Protein AF-A0A1F6KWS0-F1 (afdb_monomer_lite)

Structure (mmCIF, N/CA/C/O backbone):
data_AF-A0A1F6KWS0-F1
#
_entry.id   AF-A0A1F6KWS0-F1
#
loop_
_atom_site.group_PDB
_atom_site.id
_atom_site.type_symbol
_atom_site.label_atom_id
_atom_site.label_alt_id
_atom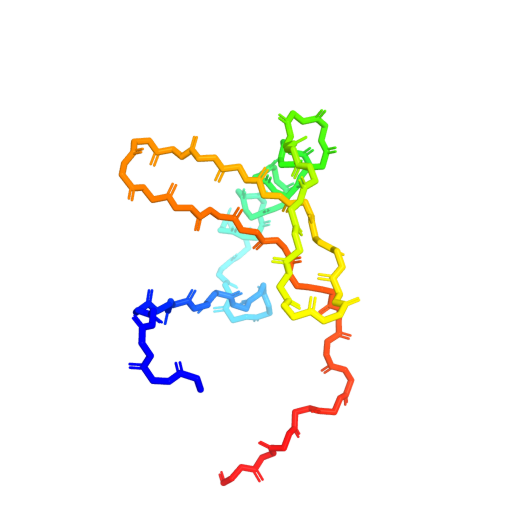_site.label_comp_id
_atom_site.label_asym_id
_atom_site.label_entity_id
_atom_site.label_seq_id
_atom_site.pdbx_PDB_ins_code
_atom_site.Cartn_x
_atom_site.Cartn_y
_atom_site.Cartn_z
_atom_site.occupancy
_atom_site.B_iso_or_equiv
_atom_site.auth_seq_id
_atom_site.auth_comp_id
_atom_site.auth_asym_id
_atom_site.auth_atom_id
_atom_site.pdbx_PDB_model_num
ATOM 1 N N . MET A 1 1 ? -5.184 -18.554 1.055 1.00 52.22 1 MET A N 1
ATOM 2 C CA . MET A 1 1 ? -6.487 -17.904 1.313 1.00 52.22 1 MET A CA 1
ATOM 3 C C . MET A 1 1 ? -7.161 -17.660 -0.037 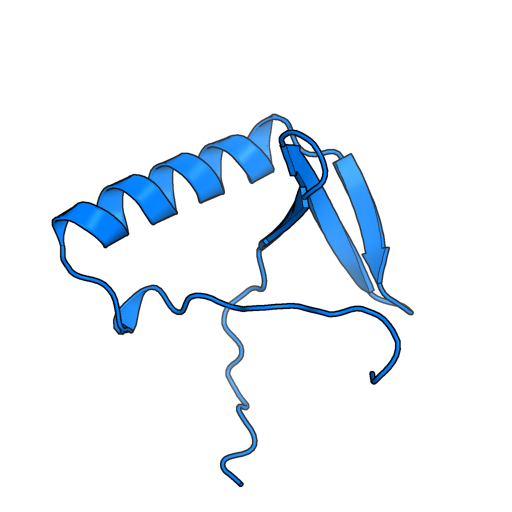1.00 52.22 1 MET A C 1
ATOM 5 O O . MET A 1 1 ? -6.866 -16.661 -0.676 1.00 52.22 1 MET A O 1
ATOM 9 N N . PRO A 1 2 ? -7.943 -18.628 -0.541 1.00 51.31 2 PRO A N 1
ATOM 10 C CA . PRO A 1 2 ? -8.309 -18.705 -1.963 1.00 51.31 2 PRO A CA 1
ATOM 11 C C . PRO A 1 2 ? -9.474 -17.793 -2.407 1.00 51.31 2 PRO A C 1
ATOM 13 O O . PRO A 1 2 ? -9.879 -17.869 -3.557 1.00 51.31 2 PRO A O 1
ATOM 16 N N . GLY A 1 3 ? -10.021 -16.942 -1.528 1.00 60.53 3 GLY A N 1
ATOM 17 C CA . GLY A 1 3 ? -11.240 -16.165 -1.815 1.00 60.53 3 GLY A CA 1
ATOM 18 C C . GLY A 1 3 ? -11.045 -14.696 -2.204 1.00 60.53 3 GLY A C 1
ATOM 19 O O . GLY A 1 3 ? -12.008 -14.053 -2.603 1.00 60.53 3 GLY A O 1
ATOM 20 N N . ILE A 1 4 ? -9.835 -14.145 -2.076 1.00 65.69 4 ILE A N 1
ATOM 21 C CA . ILE A 1 4 ? -9.555 -12.745 -2.426 1.00 65.69 4 ILE A CA 1
ATOM 22 C C . ILE A 1 4 ? -8.392 -12.753 -3.417 1.00 65.69 4 ILE A C 1
ATOM 24 O O . ILE A 1 4 ? -7.275 -13.087 -3.004 1.00 65.69 4 ILE A O 1
ATOM 28 N N . PRO A 1 5 ? -8.614 -12.437 -4.706 1.00 76.44 5 PRO A N 1
ATOM 29 C CA . PRO A 1 5 ? -7.516 -12.292 -5.647 1.00 76.44 5 PRO A CA 1
ATOM 30 C C . PRO A 1 5 ? -6.604 -11.172 -5.145 1.00 76.44 5 PRO A C 1
ATOM 32 O O . PRO A 1 5 ? -7.047 -10.057 -4.879 1.00 76.44 5 PRO A O 1
ATOM 35 N N . HIS A 1 6 ? -5.332 -11.496 -4.953 1.00 80.12 6 HIS A N 1
ATOM 36 C CA . HIS A 1 6 ? -4.327 -10.559 -4.479 1.00 80.12 6 HIS A CA 1
ATOM 37 C C . HIS A 1 6 ? -3.055 -10.741 -5.296 1.00 80.12 6 HIS A C 1
ATOM 39 O O . HIS A 1 6 ? -2.652 -11.861 -5.609 1.00 80.12 6 HIS A O 1
ATOM 45 N N . CYS A 1 7 ? -2.415 -9.624 -5.616 1.00 84.56 7 CYS A N 1
ATOM 46 C CA . CYS A 1 7 ? -1.085 -9.580 -6.202 1.00 84.56 7 CYS A CA 1
ATOM 47 C C . CYS A 1 7 ? -0.168 -8.860 -5.218 1.00 84.56 7 CYS A C 1
ATOM 49 O O . CYS A 1 7 ? -0.610 -7.971 -4.488 1.00 84.56 7 CYS A O 1
ATOM 51 N N . TYR A 1 8 ? 1.105 -9.239 -5.189 1.00 88.00 8 TYR A N 1
ATOM 52 C CA . TYR A 1 8 ? 2.106 -8.543 -4.393 1.00 88.00 8 TYR A CA 1
ATOM 53 C C . TYR A 1 8 ? 3.253 -8.087 -5.282 1.00 88.00 8 TYR A C 1
ATOM 55 O O . TYR A 1 8 ? 3.643 -8.768 -6.227 1.00 88.00 8 TYR A O 1
ATOM 63 N N . ILE A 1 9 ? 3.805 -6.931 -4.934 1.00 89.62 9 ILE A N 1
ATOM 64 C CA . ILE A 1 9 ? 5.026 -6.393 -5.519 1.00 89.62 9 ILE A CA 1
ATOM 65 C C . ILE A 1 9 ? 6.087 -6.423 -4.423 1.00 89.62 9 ILE A C 1
ATOM 67 O O . ILE A 1 9 ? 5.816 -6.080 -3.271 1.00 89.62 9 ILE A O 1
ATOM 71 N N . VAL A 1 10 ? 7.290 -6.875 -4.769 1.00 89.88 10 VAL A N 1
ATOM 72 C CA . VAL A 1 10 ? 8.430 -6.950 -3.851 1.00 89.88 10 VAL A CA 1
ATOM 73 C C . VAL A 1 10 ? 9.398 -5.851 -4.242 1.00 89.88 10 VAL A C 1
ATOM 75 O O . VAL A 1 10 ? 9.877 -5.856 -5.371 1.00 89.88 10 VAL A O 1
ATOM 78 N N . LYS A 1 11 ? 9.696 -4.934 -3.315 1.00 91.06 11 LYS A N 1
ATOM 79 C CA . LYS A 1 11 ? 10.563 -3.778 -3.584 1.00 91.06 11 LYS A CA 1
ATOM 80 C C . LYS A 1 11 ? 11.910 -4.178 -4.199 1.00 91.06 11 LYS A C 1
ATOM 82 O O . LYS A 1 11 ? 12.380 -3.520 -5.117 1.00 91.06 11 LYS A O 1
ATOM 87 N N . ASP A 1 12 ? 12.499 -5.274 -3.735 1.00 90.19 12 ASP A N 1
ATOM 88 C CA . ASP A 1 12 ? 13.816 -5.727 -4.199 1.00 90.19 12 ASP A CA 1
ATOM 89 C C . ASP A 1 12 ? 13.815 -6.219 -5.656 1.00 90.19 12 ASP A C 1
ATOM 91 O O . ASP A 1 12 ? 14.868 -6.257 -6.283 1.00 90.19 12 ASP A O 1
ATOM 95 N N . ASN A 1 13 ? 12.640 -6.532 -6.214 1.00 92.88 13 ASN A N 1
ATOM 96 C CA . ASN A 1 13 ? 12.481 -6.969 -7.604 1.00 92.88 13 ASN A CA 1
ATOM 97 C C . ASN A 1 13 ? 12.184 -5.806 -8.570 1.00 92.88 13 ASN A C 1
ATOM 99 O O . ASN A 1 13 ? 11.947 -6.047 -9.751 1.00 92.88 13 ASN A O 1
ATOM 103 N N . LEU A 1 14 ? 12.121 -4.568 -8.074 1.00 93.69 14 LEU A N 1
ATOM 104 C CA . LEU A 1 14 ? 11.786 -3.384 -8.861 1.00 93.69 14 LEU A CA 1
ATOM 105 C C . LEU A 1 14 ? 13.032 -2.695 -9.430 1.00 93.69 14 LEU A C 1
ATOM 107 O O . LEU A 1 14 ? 14.129 -2.821 -8.881 1.00 93.69 14 LEU A O 1
ATOM 111 N N . SER A 1 15 ? 12.844 -1.922 -10.503 1.00 95.94 15 SER A N 1
ATOM 112 C CA . SER A 1 15 ? 13.849 -0.957 -10.961 1.00 95.94 15 SER A CA 1
ATOM 113 C C . SER A 1 15 ? 14.045 0.156 -9.918 1.00 95.94 15 SER A C 1
ATOM 115 O O . SER A 1 15 ? 13.176 0.367 -9.074 1.00 95.94 15 SER A O 1
ATOM 117 N N . GLU A 1 16 ? 15.159 0.895 -9.955 1.00 93.44 16 GLU A N 1
ATOM 118 C CA . GLU A 1 16 ? 15.380 2.001 -9.003 1.00 93.44 16 GLU A CA 1
ATOM 119 C C . GLU A 1 16 ? 14.285 3.078 -9.085 1.00 93.44 16 GLU A C 1
ATOM 121 O O . GLU A 1 16 ? 13.783 3.513 -8.052 1.00 93.44 16 GLU A O 1
ATOM 126 N N . ALA A 1 17 ? 13.830 3.426 -10.294 1.00 92.81 17 ALA A N 1
ATOM 127 C CA . ALA A 1 17 ? 12.732 4.378 -10.482 1.00 92.81 17 ALA A CA 1
ATOM 128 C C . ALA A 1 17 ? 11.414 3.877 -9.857 1.00 92.81 17 ALA A C 1
ATOM 130 O O . ALA A 1 17 ? 10.698 4.627 -9.194 1.00 92.81 17 ALA A O 1
ATOM 131 N N . ASP A 1 18 ? 11.110 2.585 -10.000 1.00 95.12 18 ASP A N 1
ATOM 132 C CA . ASP A 1 18 ? 9.903 1.996 -9.409 1.00 95.12 18 ASP A CA 1
ATOM 133 C C . ASP A 1 18 ? 10.013 1.857 -7.879 1.00 95.12 18 ASP A C 1
ATOM 135 O O . ASP A 1 18 ? 9.002 1.899 -7.172 1.00 95.12 18 ASP A O 1
ATOM 139 N N . LYS A 1 19 ? 11.228 1.708 -7.329 1.00 95.62 19 LYS A N 1
ATOM 140 C CA . LYS A 1 19 ? 11.458 1.679 -5.872 1.00 95.62 19 LYS A CA 1
ATOM 141 C C . LYS A 1 19 ? 11.112 3.012 -5.213 1.00 95.62 19 LYS A C 1
ATOM 143 O O . LYS A 1 19 ? 10.586 2.992 -4.098 1.00 95.62 19 LYS A O 1
ATOM 148 N N . GLU A 1 20 ? 11.382 4.133 -5.879 1.00 95.62 20 GLU A N 1
ATOM 149 C CA . GLU A 1 20 ? 11.004 5.467 -5.398 1.00 95.62 20 GLU A CA 1
ATOM 150 C C . GLU A 1 20 ? 9.478 5.596 -5.318 1.00 95.62 20 GLU A C 1
ATOM 152 O O . GLU A 1 20 ? 8.937 5.874 -4.245 1.00 95.62 20 GLU A O 1
ATOM 157 N N . GLN A 1 21 ? 8.768 5.253 -6.400 1.00 94.62 21 GLN A N 1
ATOM 158 C CA . GLN A 1 21 ? 7.299 5.252 -6.424 1.00 94.62 21 GLN A CA 1
ATOM 159 C C . GLN A 1 21 ? 6.696 4.309 -5.370 1.00 94.62 21 GLN A C 1
ATOM 161 O O . GLN A 1 21 ? 5.698 4.629 -4.717 1.00 94.62 21 GLN A O 1
ATOM 166 N N . PHE A 1 22 ? 7.316 3.145 -5.160 1.00 94.00 22 PHE A N 1
ATOM 167 C CA . PHE A 1 22 ? 6.915 2.208 -4.114 1.00 94.00 22 PHE A CA 1
ATOM 168 C C . PHE A 1 22 ? 7.023 2.835 -2.715 1.00 94.00 22 PHE A C 1
ATOM 170 O O . PHE A 1 22 ? 6.116 2.674 -1.891 1.00 94.00 22 PHE A O 1
ATOM 177 N N . ASP A 1 23 ? 8.117 3.544 -2.420 1.00 94.19 23 ASP A N 1
ATOM 178 C CA . ASP 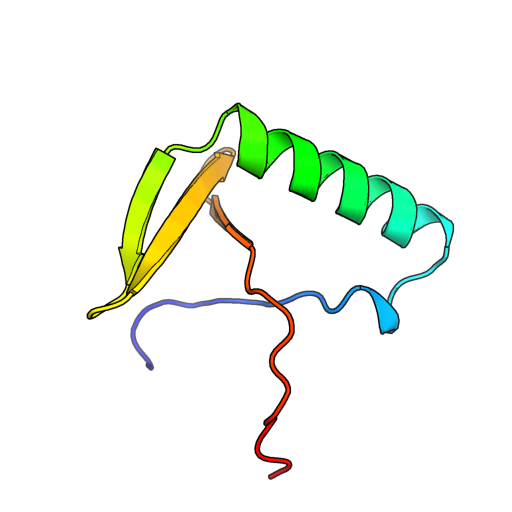A 1 23 ? 8.314 4.207 -1.128 1.00 94.19 23 ASP A CA 1
ATOM 179 C C . ASP A 1 23 ? 7.354 5.386 -0.922 1.00 94.19 23 ASP A C 1
ATOM 181 O O . ASP A 1 23 ? 6.847 5.566 0.192 1.00 94.19 23 ASP A O 1
ATOM 185 N N . GLU A 1 24 ? 7.048 6.147 -1.974 1.00 94.62 24 GLU A N 1
ATOM 186 C CA . GLU A 1 24 ? 6.039 7.209 -1.934 1.00 94.62 24 GLU A CA 1
ATOM 187 C C . GLU A 1 24 ? 4.653 6.650 -1.603 1.00 94.62 24 GLU A C 1
ATOM 189 O O . GLU A 1 24 ? 4.014 7.097 -0.643 1.00 94.62 24 GLU A O 1
ATOM 194 N N . LEU A 1 25 ? 4.214 5.605 -2.318 1.00 93.56 25 LEU A N 1
ATOM 195 C CA . LEU A 1 25 ? 2.944 4.930 -2.041 1.00 93.56 25 LEU A CA 1
ATOM 196 C C . LEU A 1 25 ? 2.921 4.371 -0.613 1.00 93.56 25 LEU A C 1
ATOM 198 O O . LEU A 1 25 ? 1.936 4.518 0.114 1.00 93.56 25 LEU A O 1
ATOM 202 N N . LYS A 1 26 ? 4.025 3.764 -0.169 1.00 93.25 26 LYS A N 1
ATOM 203 C CA . LYS A 1 26 ? 4.168 3.243 1.193 1.00 93.25 26 LYS A CA 1
ATOM 204 C C . LYS A 1 26 ? 3.978 4.337 2.242 1.00 93.25 26 LYS A C 1
ATOM 206 O O . LYS A 1 26 ? 3.261 4.129 3.226 1.00 93.25 26 LYS A O 1
ATOM 211 N N . TRP A 1 27 ? 4.609 5.493 2.067 1.00 95.12 27 TRP A N 1
ATOM 212 C CA . TRP A 1 27 ? 4.430 6.629 2.970 1.00 95.12 27 TRP A CA 1
ATOM 213 C C . TRP A 1 27 ? 3.007 7.171 2.937 1.00 95.12 27 TRP A C 1
ATOM 215 O O . TRP A 1 27 ? 2.424 7.439 3.992 1.00 95.12 27 TRP A O 1
ATOM 225 N N . PHE A 1 28 ? 2.423 7.254 1.748 1.00 95.81 28 PHE A N 1
ATOM 226 C CA . PHE A 1 28 ? 1.063 7.720 1.560 1.00 95.81 28 PHE A CA 1
ATOM 227 C C . PHE A 1 28 ? 0.044 6.835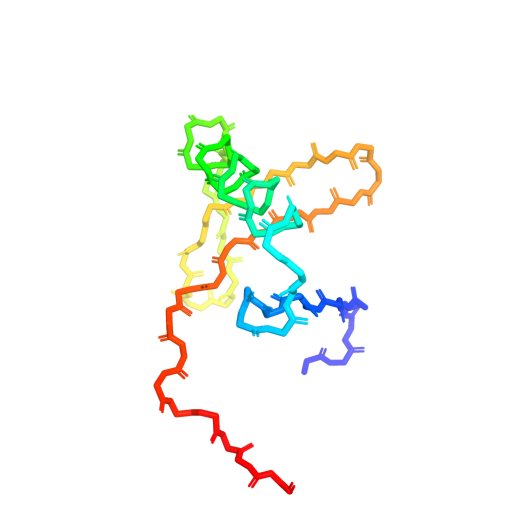 2.297 1.00 95.81 28 PHE A C 1
ATOM 229 O O . PHE A 1 28 ? -0.759 7.348 3.077 1.00 95.81 28 PHE A O 1
ATOM 236 N N . ILE A 1 29 ? 0.122 5.507 2.145 1.00 95.12 29 ILE A N 1
ATOM 237 C CA . ILE A 1 29 ? -0.754 4.551 2.847 1.00 95.12 29 ILE A CA 1
ATOM 238 C C . ILE A 1 29 ? -0.550 4.634 4.364 1.00 95.12 29 ILE A C 1
ATOM 240 O O . ILE A 1 29 ? -1.509 4.585 5.132 1.00 95.12 29 ILE A O 1
ATOM 244 N N . ARG A 1 30 ? 0.691 4.804 4.838 1.00 93.31 30 ARG A N 1
ATOM 245 C CA . ARG A 1 30 ? 0.960 4.966 6.276 1.00 93.31 30 ARG A CA 1
ATOM 246 C C . ARG A 1 30 ? 0.289 6.205 6.859 1.00 93.31 30 ARG A C 1
ATOM 248 O O . ARG A 1 30 ? -0.179 6.136 7.997 1.00 93.31 30 ARG A O 1
ATOM 255 N N . LYS A 1 31 ? 0.254 7.310 6.115 1.00 96.31 31 LYS A N 1
ATOM 256 C CA . LYS A 1 31 ? -0.308 8.586 6.572 1.00 96.31 31 LYS A CA 1
ATOM 257 C C . LYS A 1 31 ? -1.831 8.647 6.434 1.00 96.31 31 LYS A C 1
ATOM 259 O O . LYS A 1 31 ? -2.486 9.103 7.362 1.00 96.31 31 LYS A O 1
ATOM 264 N N . ASN A 1 32 ? -2.371 8.176 5.310 1.00 96.56 32 ASN A N 1
ATOM 265 C CA . ASN A 1 32 ? -3.774 8.381 4.926 1.00 96.56 32 ASN A CA 1
ATOM 266 C C . ASN A 1 32 ? -4.635 7.108 4.993 1.00 96.56 32 ASN A C 1
ATOM 268 O O . ASN A 1 32 ? -5.843 7.170 4.782 1.00 96.56 32 ASN A O 1
ATOM 272 N N . GLY A 1 33 ? -4.023 5.949 5.237 1.00 95.75 33 GLY A N 1
ATOM 273 C CA . GLY A 1 33 ? -4.721 4.673 5.326 1.00 95.75 33 GLY A CA 1
ATOM 274 C C . GLY A 1 33 ? -5.555 4.510 6.593 1.00 95.75 33 GLY A C 1
ATOM 275 O O . GLY A 1 33 ? -5.341 5.181 7.604 1.00 95.75 33 GLY A O 1
ATOM 276 N N . TYR A 1 34 ? -6.471 3.551 6.541 1.00 95.88 34 TYR A N 1
ATOM 277 C CA . TYR A 1 34 ? -7.323 3.141 7.650 1.00 95.88 34 TYR A CA 1
ATOM 278 C C . TYR A 1 34 ? -6.878 1.783 8.200 1.00 95.88 34 TYR A C 1
ATOM 280 O O . TYR A 1 34 ? -6.243 0.987 7.506 1.00 95.88 34 TYR A O 1
ATOM 288 N N . ALA A 1 35 ? -7.172 1.529 9.472 1.00 94.88 35 ALA A N 1
ATOM 289 C CA . ALA A 1 35 ? -6.889 0.245 10.096 1.00 94.88 35 ALA A CA 1
ATOM 290 C C . ALA A 1 35 ? -7.995 -0.763 9.754 1.00 94.88 35 ALA A C 1
ATOM 292 O O . ALA A 1 35 ? -9.175 -0.467 9.921 1.00 94.88 35 ALA A O 1
ATOM 293 N N . GLU A 1 36 ? -7.616 -1.960 9.316 1.00 93.38 36 GLU A N 1
ATOM 294 C CA . GLU A 1 36 ? -8.539 -3.079 9.110 1.00 93.38 36 GLU A CA 1
ATOM 295 C C . GLU A 1 36 ? -7.844 -4.390 9.486 1.00 93.38 36 GLU A C 1
ATOM 297 O O . GLU A 1 36 ? -6.617 -4.518 9.407 1.00 93.38 36 GLU A O 1
ATOM 302 N N . ASN A 1 37 ? -8.634 -5.361 9.938 1.00 89.50 37 ASN A N 1
ATOM 303 C CA . ASN A 1 37 ? -8.127 -6.654 10.367 1.00 89.50 37 ASN A CA 1
ATOM 304 C C . ASN A 1 37 ? -8.098 -7.642 9.199 1.00 89.50 37 ASN A C 1
ATOM 306 O O . ASN A 1 37 ? -9.089 -7.844 8.502 1.00 89.50 37 ASN A O 1
ATOM 310 N N . PHE A 1 38 ? -6.970 -8.325 9.057 1.00 84.06 38 PHE A N 1
ATOM 311 C CA . PHE A 1 38 ? -6.805 -9.521 8.250 1.00 84.06 38 PHE A CA 1
ATOM 312 C C . PHE A 1 38 ? -6.558 -10.705 9.188 1.00 84.06 38 PHE A C 1
ATOM 314 O O . PHE A 1 38 ? -5.454 -10.897 9.713 1.00 84.06 38 PHE A O 1
ATOM 321 N N . TYR A 1 39 ? -7.615 -11.480 9.442 1.00 84.88 39 TYR A N 1
ATOM 322 C CA . TYR A 1 39 ? -7.657 -12.467 10.527 1.00 84.88 39 TYR A CA 1
ATOM 323 C C . TYR A 1 39 ? -7.240 -11.830 11.882 1.00 84.88 39 TYR A C 1
ATOM 325 O O . TYR A 1 39 ? -7.818 -10.787 12.192 1.00 84.88 39 TYR A O 1
ATOM 333 N N . PRO A 1 40 ? -6.298 -12.350 12.717 1.00 89.38 40 PRO A N 1
ATOM 334 C CA . PRO A 1 40 ? -5.999 -11.706 13.997 1.00 89.38 40 PRO A CA 1
ATOM 335 C C . PRO A 1 40 ? -5.059 -10.498 13.862 1.00 89.38 40 PRO A C 1
ATOM 337 O O . PRO A 1 40 ? -4.709 -9.892 14.870 1.00 89.38 40 PRO A O 1
ATOM 340 N N . LYS A 1 41 ? -4.576 -10.176 12.653 1.00 87.31 41 LYS A N 1
ATOM 341 C CA . LYS A 1 41 ? -3.577 -9.123 12.440 1.00 87.31 41 LYS A CA 1
ATOM 342 C C . LYS A 1 41 ? -4.227 -7.868 11.878 1.00 87.31 41 LYS A C 1
ATOM 344 O O . LYS A 1 41 ? -4.934 -7.935 10.881 1.00 87.31 41 LYS A O 1
ATOM 349 N N . GLN A 1 42 ? -3.930 -6.722 12.476 1.00 90.88 42 GLN A N 1
ATOM 350 C CA . GLN A 1 42 ? -4.345 -5.426 11.951 1.00 90.88 42 GLN A CA 1
ATOM 351 C C . GLN A 1 42 ? -3.287 -4.876 10.990 1.00 90.88 42 GLN A C 1
ATOM 353 O O . GLN A 1 42 ? -2.095 -4.874 11.304 1.00 90.88 42 GLN A O 1
ATOM 358 N N . TYR A 1 43 ? -3.728 -4.380 9.836 1.00 91.38 43 TYR A N 1
ATOM 359 C CA . TYR A 1 43 ? -2.881 -3.695 8.860 1.00 91.38 43 TYR A CA 1
ATOM 360 C C . TYR A 1 43 ? -3.456 -2.317 8.519 1.00 91.38 43 TYR A C 1
ATOM 362 O O . TYR A 1 43 ? -4.627 -2.032 8.779 1.00 91.38 43 TYR A O 1
ATOM 370 N N . LYS A 1 44 ? -2.618 -1.457 7.925 1.00 93.88 44 LYS A N 1
ATOM 371 C CA . LYS A 1 44 ? -3.069 -0.211 7.297 1.00 93.88 44 LYS A CA 1
ATOM 372 C C . LYS A 1 44 ? -3.395 -0.456 5.832 1.00 93.88 44 LYS A C 1
ATOM 374 O O . LYS A 1 44 ? -2.516 -0.844 5.059 1.00 93.88 44 LYS A O 1
ATOM 379 N N . TYR A 1 45 ? -4.643 -0.183 5.487 1.00 93.81 45 TYR A N 1
ATOM 380 C CA . TYR A 1 45 ? -5.201 -0.309 4.155 1.00 93.81 45 TYR A CA 1
ATOM 381 C C . TYR A 1 45 ? -5.472 1.060 3.545 1.00 93.81 45 TYR A C 1
ATOM 383 O O . TYR A 1 45 ? -5.702 2.043 4.248 1.00 93.81 45 TYR A O 1
ATOM 391 N N . PHE A 1 46 ? -5.468 1.121 2.222 1.00 96.25 46 PHE A N 1
ATOM 392 C CA . PHE A 1 46 ? -5.896 2.287 1.468 1.00 96.25 46 PHE A CA 1
ATOM 393 C C . PHE A 1 46 ? -6.600 1.835 0.190 1.00 96.25 46 PHE A C 1
ATOM 395 O O . PHE A 1 46 ? -6.155 0.886 -0.455 1.00 96.25 46 PHE A O 1
ATOM 402 N N . ASN A 1 47 ? -7.690 2.504 -0.179 1.00 94.88 47 ASN A N 1
ATOM 403 C CA . ASN A 1 47 ? -8.458 2.157 -1.371 1.00 94.88 47 ASN A CA 1
ATOM 404 C C . ASN A 1 47 ? -8.179 3.178 -2.475 1.00 94.88 47 ASN A C 1
ATOM 406 O O . ASN A 1 47 ? -8.314 4.378 -2.248 1.00 94.88 47 ASN A O 1
ATOM 410 N N . ILE A 1 48 ? -7.824 2.700 -3.667 1.00 92.88 48 ILE A N 1
ATOM 411 C CA . ILE A 1 48 ? -7.743 3.516 -4.884 1.00 92.88 48 ILE A CA 1
ATOM 412 C C . ILE A 1 48 ? -8.677 2.872 -5.898 1.00 92.88 48 ILE A C 1
ATOM 414 O O . ILE A 1 48 ? -8.458 1.732 -6.315 1.00 92.88 48 ILE A O 1
ATOM 418 N N . ASN A 1 49 ? -9.719 3.598 -6.299 1.00 92.00 49 ASN A N 1
ATOM 419 C CA . ASN A 1 49 ? -10.783 3.075 -7.156 1.00 92.00 49 ASN A CA 1
ATOM 420 C C . ASN A 1 49 ? -11.362 1.769 -6.570 1.00 92.00 49 ASN A C 1
ATOM 422 O O . ASN A 1 49 ? -11.758 1.731 -5.407 1.00 92.00 49 ASN A O 1
ATOM 426 N N . ASN A 1 50 ? -11.361 0.690 -7.356 1.00 91.06 50 ASN A N 1
ATOM 427 C CA . ASN A 1 50 ? -11.879 -0.623 -6.966 1.00 91.06 50 ASN A CA 1
ATOM 428 C C . ASN A 1 50 ? -10.820 -1.531 -6.314 1.00 91.06 50 ASN A C 1
ATOM 430 O O . ASN A 1 50 ? -11.080 -2.713 -6.097 1.00 91.06 50 ASN A O 1
ATOM 434 N N . TYR A 1 51 ? -9.625 -1.008 -6.026 1.00 90.50 51 TYR A N 1
ATOM 435 C CA . TYR A 1 51 ? -8.510 -1.784 -5.490 1.00 90.50 51 TYR A CA 1
ATOM 436 C C . TYR A 1 51 ? -8.198 -1.392 -4.049 1.00 90.50 51 TYR A C 1
ATOM 438 O O . TYR A 1 51 ? -8.174 -0.215 -3.685 1.00 90.50 51 TYR A O 1
ATOM 446 N N . LYS A 1 52 ? -7.913 -2.410 -3.238 1.00 92.50 52 LYS A N 1
ATOM 447 C CA . LYS A 1 52 ? -7.495 -2.281 -1.844 1.00 92.50 52 LYS A CA 1
ATOM 448 C C . LYS A 1 52 ? -6.002 -2.596 -1.749 1.00 92.50 52 LYS A C 1
ATOM 450 O O . LYS A 1 52 ? -5.581 -3.700 -2.082 1.00 92.50 52 LYS A O 1
ATOM 455 N N . TYR A 1 53 ? -5.218 -1.636 -1.274 1.00 93.31 53 TYR A N 1
ATOM 456 C CA . TYR A 1 53 ? -3.769 -1.734 -1.108 1.00 93.31 53 TYR A CA 1
ATOM 457 C C . TYR A 1 53 ? -3.422 -1.810 0.370 1.00 93.31 53 TYR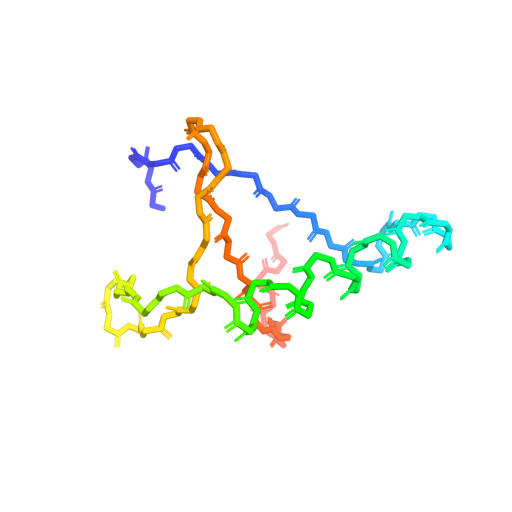 A C 1
ATOM 459 O O . TYR A 1 53 ? -4.034 -1.138 1.198 1.00 93.31 53 TYR A O 1
ATOM 467 N N . TRP A 1 54 ? -2.408 -2.598 0.705 1.00 92.12 54 TRP A N 1
ATOM 468 C CA . TRP A 1 54 ? -1.836 -2.631 2.043 1.00 92.12 54 TRP A CA 1
ATOM 469 C C . TRP A 1 54 ? -0.359 -2.965 1.975 1.00 92.12 54 TRP A C 1
ATOM 471 O O . TRP A 1 54 ? 0.148 -3.503 0.991 1.00 92.12 54 TRP A O 1
ATOM 481 N N . LEU A 1 55 ? 0.336 -2.638 3.056 1.00 88.81 55 LEU A N 1
ATOM 482 C CA . LEU A 1 55 ? 1.755 -2.905 3.193 1.00 88.81 55 LEU A CA 1
ATOM 483 C C . LEU A 1 55 ? 1.944 -4.126 4.076 1.00 88.81 55 LEU A C 1
ATOM 485 O O . LEU A 1 55 ? 1.486 -4.155 5.220 1.00 88.81 55 LEU A O 1
ATOM 489 N N . VAL A 1 56 ? 2.673 -5.109 3.564 1.00 84.00 56 VAL A N 1
ATOM 490 C CA . VAL A 1 56 ? 3.183 -6.203 4.384 1.00 84.00 56 VAL A CA 1
ATOM 491 C C . VAL A 1 56 ? 4.604 -5.844 4.804 1.00 84.00 56 VAL A C 1
ATOM 493 O O . VAL A 1 56 ? 5.409 -5.397 3.988 1.00 84.00 56 VAL A O 1
ATOM 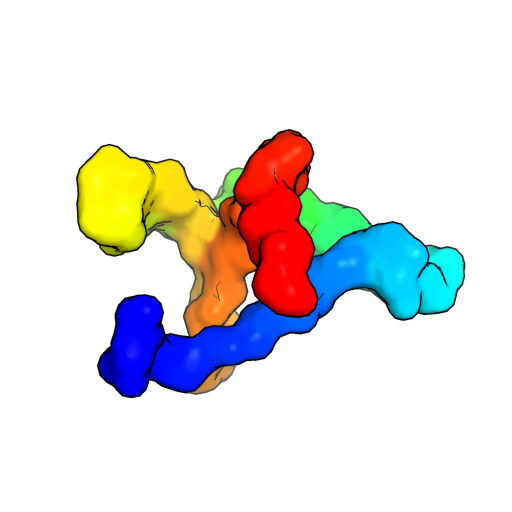496 N N . GLY A 1 57 ? 4.894 -5.968 6.101 1.00 77.94 57 GLY A N 1
ATOM 497 C CA . GLY A 1 57 ? 6.244 -5.779 6.629 1.00 77.94 57 GLY A CA 1
ATOM 498 C C . GLY A 1 57 ? 7.228 -6.811 6.074 1.00 77.94 57 GLY A C 1
ATOM 499 O O . GLY A 1 57 ? 6.855 -7.690 5.298 1.00 77.94 57 GLY A O 1
ATOM 500 N N . ASN A 1 58 ? 8.489 -6.721 6.493 1.00 71.12 58 ASN A N 1
ATOM 501 C CA . ASN A 1 58 ? 9.510 -7.652 6.028 1.00 71.12 58 ASN A CA 1
ATOM 502 C C . ASN A 1 58 ? 9.145 -9.086 6.460 1.00 71.12 58 ASN A C 1
ATOM 504 O O . ASN A 1 58 ? 9.085 -9.381 7.655 1.00 71.12 58 ASN A O 1
ATOM 508 N N . ILE A 1 59 ? 8.836 -9.960 5.499 1.00 67.44 59 ILE A N 1
ATOM 509 C CA . ILE A 1 59 ? 8.493 -11.357 5.775 1.00 67.44 59 ILE A CA 1
ATOM 510 C C . ILE A 1 59 ? 9.805 -12.138 5.820 1.00 67.44 59 ILE A C 1
ATOM 512 O O . ILE A 1 59 ? 10.300 -12.579 4.789 1.00 67.44 59 ILE A O 1
ATOM 516 N N . LEU A 1 60 ? 10.368 -12.295 7.019 1.00 55.00 60 LEU A N 1
ATOM 517 C CA . LEU A 1 60 ? 11.654 -12.977 7.221 1.00 55.00 60 LEU A CA 1
ATOM 518 C C . LEU A 1 60 ? 11.606 -14.482 6.897 1.00 55.00 60 LEU A C 1
ATOM 520 O O . LEU A 1 60 ? 12.625 -15.059 6.547 1.00 55.00 60 LEU A O 1
ATOM 524 N N . ASN A 1 61 ? 10.420 -15.097 6.936 1.00 51.22 61 ASN A N 1
ATOM 525 C CA . ASN A 1 61 ? 10.220 -16.516 6.643 1.00 51.22 61 ASN A CA 1
ATOM 526 C C . ASN A 1 61 ? 9.302 -16.684 5.427 1.00 51.22 61 ASN A C 1
ATOM 528 O O . ASN A 1 61 ? 8.137 -17.065 5.570 1.00 51.22 61 ASN A O 1
ATOM 532 N N . ARG A 1 62 ? 9.793 -16.385 4.218 1.00 52.38 62 ARG A N 1
ATOM 533 C CA . ARG A 1 62 ? 9.157 -16.976 3.032 1.00 52.38 62 ARG A CA 1
ATOM 534 C C . ARG A 1 62 ? 9.406 -18.476 3.098 1.00 52.38 62 ARG A C 1
ATOM 536 O O . ARG A 1 62 ? 10.552 -18.902 3.046 1.00 52.38 62 ARG A O 1
ATOM 543 N N . ALA A 1 63 ? 8.342 -19.267 3.198 1.00 45.97 63 ALA A N 1
ATOM 544 C CA . ALA A 1 63 ? 8.429 -20.664 2.814 1.00 45.97 63 ALA A CA 1
ATOM 545 C C . ALA A 1 63 ? 8.723 -20.687 1.306 1.00 45.97 63 ALA A C 1
ATOM 547 O O . ALA A 1 63 ? 7.847 -20.394 0.494 1.00 45.97 63 ALA A O 1
ATOM 548 N N . THR A 1 64 ? 9.977 -20.933 0.937 1.00 39.16 64 THR A N 1
ATOM 549 C CA . THR A 1 64 ? 10.332 -21.368 -0.415 1.00 39.16 64 THR A CA 1
ATOM 550 C C . THR A 1 64 ? 9.644 -22.706 -0.639 1.00 39.16 64 THR A C 1
ATOM 552 O O . THR A 1 64 ? 9.901 -23.651 0.106 1.00 39.16 64 THR A O 1
ATOM 555 N N . THR A 1 65 ? 8.715 -22.741 -1.591 1.00 39.94 65 THR A N 1
ATOM 556 C CA . THR A 1 65 ? 8.133 -23.987 -2.110 1.00 39.94 65 THR A CA 1
ATOM 557 C C . THR A 1 65 ? 8.885 -24.365 -3.371 1.00 39.94 65 THR A C 1
ATOM 559 O O . THR A 1 65 ? 9.270 -23.418 -4.096 1.00 39.94 65 THR A O 1
#

Foldseek 3Di:
DPPDDDDDDDLVPDDPVVNVVVVVVVVVQVVPFDWDDDDPDIWTWDDDPPDIDTDDPDPPDDPDD

Secondary structure (DSSP, 8-state):
-TTS------GGGS-HHHHHHHHHHHHHHHHH-EEEEETTEEEEEEEETTEEEE-----S-----

pLDDT: mean 84.69, std 15.61, range [39.16, 96.56]

Sequence (65 aa):
MPGIPHCYIVKDNLSEADKEQFDELKWFIRKNGYAENFYPKQYKYFNINNYKYWLVGNILNRATT

Radius of gyration: 12.99 Å; chains: 1; bounding box: 27×33×25 Å